Protein AF-A0A436DSB3-F1 (afdb_monomer_lite)

pLDDT: mean 90.79, std 14.06, range [35.75, 98.69]

Foldseek 3Di:
DDPPPDQQPAAAWFFAQPQQPFWGAAEDEQEQQDQGTASDPRSHDDDGHHDDQRNQHEYEGDTDQQAEHEYEHPEEHEHQEYEYAANYAYEYDHEEYEHDDQAYEYEYQEHYEYHYHYHYDNDYHYHHPYYYD

Structure (mmCIF, N/CA/C/O backbone):
data_AF-A0A436DSB3-F1
#
_entry.id   AF-A0A436DSB3-F1
#
loop_
_atom_site.group_PDB
_atom_site.id
_atom_site.type_symbol
_atom_site.label_atom_id
_atom_site.label_alt_id
_atom_site.label_comp_id
_atom_site.label_asym_id
_atom_site.label_entity_id
_atom_site.label_seq_id
_atom_site.pdbx_PDB_ins_code
_atom_site.Cartn_x
_atom_site.Cartn_y
_atom_site.Cartn_z
_atom_site.occupancy
_atom_site.B_iso_or_equiv
_atom_site.auth_seq_id
_atom_site.auth_comp_id
_atom_site.auth_asym_id
_atom_site.auth_atom_id
_atom_site.pdbx_PDB_model_num
ATOM 1 N N . MET A 1 1 ? 13.288 -37.820 -3.989 1.00 41.91 1 MET A N 1
ATOM 2 C CA . MET A 1 1 ? 13.723 -36.527 -3.425 1.00 41.91 1 MET A CA 1
ATOM 3 C C . MET A 1 1 ? 12.466 -35.759 -3.058 1.00 41.91 1 MET A C 1
ATOM 5 O O . MET A 1 1 ? 11.879 -35.090 -3.894 1.00 41.91 1 MET A O 1
ATOM 9 N N . THR A 1 2 ? 11.952 -35.999 -1.858 1.00 35.75 2 THR A N 1
ATOM 10 C CA . THR A 1 2 ? 10.781 -35.308 -1.317 1.00 35.75 2 THR A CA 1
ATOM 11 C C . THR A 1 2 ? 11.213 -33.886 -0.978 1.00 35.75 2 THR A C 1
ATOM 13 O O . THR A 1 2 ? 11.946 -33.679 -0.015 1.00 35.75 2 THR A O 1
ATOM 16 N N . LEU A 1 3 ? 10.833 -32.913 -1.811 1.00 36.31 3 LEU A N 1
ATOM 17 C CA . LEU A 1 3 ? 10.970 -31.506 -1.451 1.00 36.31 3 LEU A CA 1
ATOM 18 C C . LEU A 1 3 ? 10.032 -31.243 -0.275 1.00 36.31 3 LEU A C 1
ATOM 20 O O . LEU A 1 3 ? 8.814 -31.210 -0.437 1.00 36.31 3 LEU A O 1
ATOM 24 N N . ALA A 1 4 ? 10.606 -31.082 0.913 1.00 37.22 4 ALA A N 1
ATOM 25 C CA . ALA A 1 4 ? 9.916 -30.449 2.016 1.00 37.22 4 ALA A CA 1
ATOM 26 C C . ALA A 1 4 ? 9.670 -28.990 1.612 1.00 37.22 4 ALA A C 1
ATOM 28 O O . ALA A 1 4 ? 10.581 -28.164 1.637 1.00 37.22 4 ALA A O 1
ATOM 29 N N . THR A 1 5 ? 8.449 -28.678 1.185 1.00 40.97 5 THR A N 1
ATOM 30 C CA . THR A 1 5 ? 7.973 -27.300 1.132 1.00 40.97 5 THR A CA 1
ATOM 31 C C . THR A 1 5 ? 7.856 -26.834 2.577 1.00 40.97 5 THR A C 1
ATOM 33 O O . THR A 1 5 ? 6.889 -27.168 3.264 1.00 40.97 5 THR A O 1
ATOM 36 N N . GLY A 1 6 ? 8.869 -26.117 3.066 1.00 37.03 6 GLY A N 1
ATOM 37 C CA . GLY A 1 6 ? 8.704 -25.314 4.273 1.00 37.03 6 GLY A CA 1
ATOM 38 C C . GLY A 1 6 ? 7.489 -24.390 4.108 1.00 37.03 6 GLY A C 1
ATOM 39 O O . GLY A 1 6 ? 7.101 -24.103 2.969 1.00 37.03 6 GLY A O 1
ATOM 40 N N . PRO A 1 7 ? 6.854 -23.945 5.205 1.00 42.38 7 PRO A N 1
ATOM 41 C CA . PRO A 1 7 ? 5.811 -22.933 5.102 1.00 42.38 7 PRO A CA 1
ATOM 42 C C . PRO A 1 7 ? 6.370 -21.758 4.294 1.00 42.38 7 PRO A C 1
ATOM 44 O O . PRO A 1 7 ? 7.516 -21.359 4.511 1.00 42.38 7 PRO A O 1
ATOM 47 N N . ALA A 1 8 ? 5.605 -21.257 3.323 1.00 48.31 8 ALA A N 1
ATOM 48 C CA . ALA A 1 8 ? 5.988 -20.057 2.593 1.00 48.31 8 ALA A CA 1
ATOM 49 C C . ALA A 1 8 ? 6.264 -18.956 3.627 1.00 48.31 8 ALA A C 1
ATOM 51 O O . ALA A 1 8 ? 5.373 -18.586 4.391 1.00 48.31 8 ALA A O 1
ATOM 52 N N . ALA A 1 9 ? 7.518 -18.516 3.730 1.00 60.91 9 ALA A N 1
ATOM 53 C CA . ALA A 1 9 ? 7.868 -17.415 4.609 1.00 60.91 9 ALA A CA 1
ATOM 54 C C . ALA A 1 9 ? 7.218 -16.146 4.049 1.00 60.91 9 ALA A C 1
ATOM 56 O O . ALA A 1 9 ? 7.346 -15.873 2.857 1.00 60.91 9 ALA A O 1
ATOM 57 N N . THR A 1 10 ? 6.534 -15.392 4.906 1.00 81.38 10 THR A N 1
ATOM 58 C CA . THR A 1 10 ? 5.980 -14.073 4.577 1.00 81.38 10 THR A CA 1
ATOM 59 C C . THR A 1 10 ? 7.114 -13.176 4.077 1.00 81.38 10 THR A C 1
ATOM 61 O O . THR A 1 10 ? 8.065 -12.936 4.828 1.00 81.38 10 THR A O 1
ATOM 64 N N . ALA A 1 11 ? 7.047 -12.710 2.831 1.00 92.50 11 ALA A N 1
ATOM 65 C CA . ALA A 1 11 ? 8.093 -11.898 2.217 1.00 92.50 11 ALA A CA 1
ATOM 66 C C . ALA A 1 11 ? 7.689 -10.425 2.111 1.00 92.50 11 ALA A C 1
ATOM 68 O O . ALA A 1 11 ? 6.508 -10.089 2.025 1.00 92.50 11 ALA A O 1
ATOM 69 N N . ASP A 1 12 ? 8.684 -9.544 2.063 1.00 94.94 12 ASP A N 1
ATOM 70 C CA . ASP A 1 12 ? 8.478 -8.121 1.812 1.00 94.94 12 ASP A CA 1
ATOM 71 C C . ASP A 1 12 ? 8.316 -7.856 0.313 1.00 94.94 12 ASP A C 1
ATOM 73 O O . ASP A 1 12 ? 9.114 -8.303 -0.515 1.00 94.94 12 ASP A O 1
ATOM 77 N N . ARG A 1 13 ? 7.263 -7.118 -0.043 1.00 96.06 13 ARG A N 1
ATOM 78 C CA . ARG A 1 13 ? 6.913 -6.784 -1.423 1.00 96.06 13 ARG A CA 1
ATOM 79 C C . ARG A 1 13 ? 6.747 -5.283 -1.561 1.00 96.06 13 ARG A C 1
ATOM 81 O O . ARG A 1 13 ? 5.897 -4.672 -0.919 1.00 96.06 13 ARG A O 1
ATOM 88 N N . ASN A 1 14 ? 7.547 -4.695 -2.438 1.00 96.50 14 ASN A N 1
ATOM 89 C CA . ASN A 1 14 ? 7.579 -3.263 -2.682 1.00 96.50 14 ASN A CA 1
ATOM 90 C C . ASN A 1 14 ? 6.655 -2.920 -3.846 1.00 96.50 14 ASN A C 1
ATOM 92 O O . ASN A 1 14 ? 6.769 -3.485 -4.936 1.00 96.50 14 ASN A O 1
ATOM 96 N N . TRP A 1 15 ? 5.729 -2.003 -3.595 1.00 97.25 15 TRP A N 1
ATOM 97 C CA . TRP A 1 15 ? 4.793 -1.512 -4.590 1.00 97.25 15 TRP A CA 1
ATOM 98 C C . TRP A 1 15 ? 5.495 -0.654 -5.625 1.00 97.25 15 TRP A C 1
ATOM 100 O O . TRP A 1 15 ? 6.102 0.374 -5.308 1.00 97.25 15 TRP A O 1
ATOM 110 N N . ASP A 1 16 ? 5.358 -1.071 -6.873 1.00 94.94 16 ASP A N 1
ATOM 111 C CA . ASP A 1 16 ? 5.933 -0.376 -8.001 1.00 94.94 16 ASP A CA 1
ATOM 112 C C . ASP A 1 16 ? 5.079 -0.619 -9.259 1.00 94.94 16 ASP A C 1
ATOM 114 O O . ASP A 1 16 ? 5.269 -1.589 -10.004 1.00 94.94 16 ASP A O 1
ATOM 118 N N . PRO A 1 17 ? 4.079 0.250 -9.490 1.00 93.62 17 PRO A N 1
ATOM 119 C CA . PRO A 1 17 ? 3.180 0.141 -10.628 1.00 93.62 17 PRO A CA 1
ATOM 120 C C . PRO A 1 17 ? 3.871 0.439 -11.964 1.00 93.62 17 PRO A C 1
ATOM 122 O O . PRO A 1 17 ? 3.273 0.164 -13.006 1.00 93.62 17 PRO A O 1
ATOM 125 N N . ASN A 1 18 ? 5.102 0.967 -11.949 1.00 87.25 18 ASN A N 1
ATOM 126 C CA . ASN A 1 18 ? 5.880 1.269 -13.151 1.00 87.25 18 ASN A CA 1
ATOM 127 C C . ASN A 1 18 ? 6.617 0.031 -13.697 1.00 87.25 18 ASN A C 1
ATOM 129 O O . ASN A 1 18 ? 7.193 0.087 -14.786 1.00 87.25 18 ASN A O 1
ATOM 133 N N . GLY A 1 19 ? 6.577 -1.101 -12.982 1.00 82.31 19 GLY A N 1
ATOM 134 C CA . GLY A 1 19 ? 7.310 -2.305 -13.364 1.00 82.31 19 GLY A CA 1
ATOM 135 C C . GLY A 1 19 ? 8.816 -2.048 -13.338 1.00 82.31 19 GLY A C 1
ATOM 136 O O . GLY A 1 19 ? 9.310 -1.403 -12.432 1.00 82.31 19 GLY A O 1
ATOM 137 N N . THR A 1 20 ? 9.558 -2.507 -14.346 1.00 76.38 20 THR A N 1
ATOM 138 C CA . THR A 1 20 ? 11.022 -2.315 -14.415 1.00 76.38 20 THR A CA 1
ATOM 139 C C . THR A 1 20 ? 11.454 -0.919 -14.886 1.00 76.38 20 THR A C 1
ATOM 141 O O . THR A 1 20 ? 12.637 -0.706 -15.156 1.00 76.38 20 THR A O 1
ATOM 144 N N . ALA A 1 21 ? 10.517 0.010 -15.102 1.00 81.38 21 ALA A N 1
ATOM 145 C CA . ALA A 1 21 ? 10.854 1.385 -15.453 1.00 81.38 21 ALA A CA 1
ATOM 146 C C . ALA A 1 21 ? 11.361 2.138 -14.216 1.00 81.38 21 ALA A C 1
ATOM 148 O O . ALA A 1 21 ? 10.888 1.903 -13.113 1.00 81.38 21 ALA A O 1
ATOM 149 N N . ALA A 1 22 ? 12.299 3.069 -14.403 1.00 80.06 22 ALA A N 1
ATOM 150 C CA . ALA A 1 22 ? 12.902 3.796 -13.289 1.00 80.06 22 ALA A CA 1
ATOM 151 C C . ALA A 1 22 ? 11.859 4.556 -12.445 1.00 80.06 22 A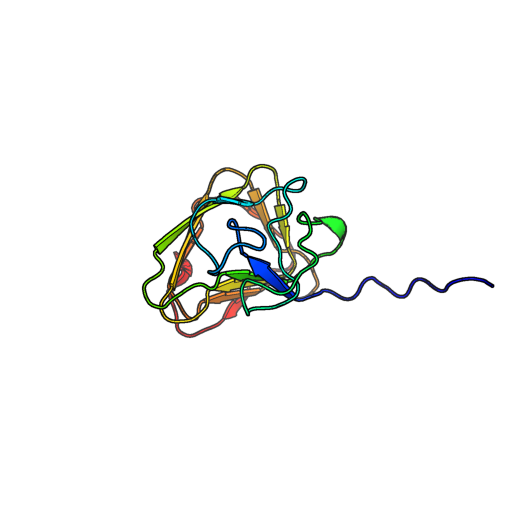LA A C 1
ATOM 153 O O . ALA A 1 22 ? 11.057 5.326 -12.977 1.00 80.06 22 ALA A O 1
ATOM 154 N N . GLY A 1 23 ? 11.944 4.390 -11.125 1.00 82.81 23 GLY A N 1
ATOM 155 C CA . GLY A 1 23 ? 11.038 4.987 -10.144 1.00 82.81 23 GLY A CA 1
ATOM 156 C C . GLY A 1 23 ? 10.470 3.923 -9.206 1.00 82.81 23 GLY A C 1
ATOM 157 O O . GLY A 1 23 ? 10.597 2.739 -9.464 1.00 82.81 23 GLY A O 1
ATOM 158 N N . THR A 1 24 ? 9.863 4.332 -8.094 1.00 88.88 24 THR A N 1
ATOM 159 C CA . THR A 1 24 ? 9.119 3.426 -7.201 1.00 88.88 24 THR A CA 1
ATOM 160 C C . THR A 1 24 ? 7.809 4.058 -6.782 1.00 88.88 24 THR A C 1
ATOM 162 O O . THR A 1 24 ? 7.685 5.286 -6.734 1.00 88.88 24 THR A O 1
ATOM 165 N N . GLY A 1 25 ? 6.844 3.215 -6.417 1.00 93.50 25 GLY A N 1
ATOM 166 C CA . GLY A 1 25 ? 5.560 3.667 -5.911 1.00 93.50 25 GLY A CA 1
ATOM 167 C C . GLY A 1 25 ? 4.727 4.439 -6.937 1.00 93.50 25 GLY A C 1
ATOM 168 O O . GLY A 1 25 ? 4.988 4.429 -8.141 1.00 93.50 25 GLY A O 1
ATOM 169 N N . GLY A 1 26 ? 3.687 5.106 -6.444 1.00 95.50 26 GLY A N 1
ATOM 170 C CA . GLY A 1 26 ? 2.746 5.865 -7.262 1.00 95.50 26 GLY A CA 1
ATOM 171 C C . GLY A 1 26 ? 1.357 5.235 -7.345 1.00 95.50 26 GLY A C 1
ATOM 172 O O . GLY A 1 26 ? 1.047 4.235 -6.692 1.00 95.50 26 GLY A O 1
ATOM 173 N N . THR A 1 27 ? 0.492 5.876 -8.126 1.00 97.31 27 THR A N 1
ATOM 174 C CA . THR A 1 27 ? -0.909 5.473 -8.300 1.00 97.31 27 THR A CA 1
ATOM 175 C C . THR A 1 27 ? -1.014 4.227 -9.175 1.00 97.31 27 THR A C 1
ATOM 177 O O . THR A 1 27 ? -0.342 4.119 -10.198 1.00 97.31 27 THR A O 1
ATOM 180 N N . GLY A 1 28 ? -1.895 3.298 -8.810 1.00 97.19 28 GLY A N 1
ATOM 181 C CA . GLY A 1 28 ? -2.151 2.107 -9.617 1.00 97.19 28 GLY A CA 1
ATOM 182 C C . GLY A 1 28 ? -3.125 1.128 -8.970 1.00 97.19 28 GLY A C 1
ATOM 183 O O . GLY A 1 28 ? -3.734 1.412 -7.942 1.00 97.19 28 GLY A O 1
ATOM 184 N N . THR A 1 29 ? -3.283 -0.038 -9.593 1.00 97.94 29 THR A N 1
ATOM 185 C CA . THR A 1 29 ? -4.188 -1.105 -9.129 1.00 97.94 29 THR A CA 1
ATOM 186 C C . THR A 1 29 ? -3.415 -2.216 -8.430 1.00 97.94 29 THR A C 1
ATOM 188 O O . THR A 1 29 ? -2.579 -2.870 -9.058 1.00 97.94 29 THR A O 1
ATOM 191 N N . TRP A 1 30 ? -3.704 -2.453 -7.156 1.00 98.12 30 TRP A N 1
ATOM 192 C CA . TRP A 1 30 ? -3.255 -3.647 -6.454 1.00 98.12 30 TRP A CA 1
ATOM 193 C C . TRP A 1 30 ? -4.189 -4.800 -6.813 1.00 98.12 30 TRP A C 1
ATOM 195 O O . TRP A 1 30 ? -5.349 -4.833 -6.402 1.00 98.12 30 TRP A O 1
ATOM 205 N N . ASP A 1 31 ? -3.682 -5.737 -7.605 1.00 97.12 31 ASP A N 1
ATOM 206 C CA . ASP A 1 31 ? -4.419 -6.912 -8.054 1.00 97.12 31 ASP A CA 1
ATOM 207 C C . ASP A 1 31 ? -3.530 -8.171 -8.047 1.00 97.12 31 ASP A C 1
ATOM 209 O O . ASP A 1 31 ? -2.349 -8.122 -7.692 1.00 97.12 31 ASP A O 1
ATOM 213 N N . VAL A 1 32 ? -4.124 -9.311 -8.403 1.00 97.31 32 VAL A N 1
ATOM 214 C CA . VAL A 1 32 ? -3.499 -10.646 -8.352 1.00 97.31 32 VAL A CA 1
ATOM 215 C C . VAL A 1 32 ? -2.991 -11.137 -9.714 1.00 97.31 32 VAL A C 1
ATOM 217 O O . VAL A 1 32 ? -2.693 -12.316 -9.882 1.00 97.31 32 VAL A O 1
ATOM 220 N N . SER A 1 33 ? -2.917 -10.249 -10.706 1.00 96.00 33 SER A N 1
ATOM 221 C CA . SER A 1 33 ? -2.589 -10.577 -12.100 1.00 96.00 33 SER A CA 1
ATOM 222 C C . SER A 1 33 ? -1.451 -9.735 -12.683 1.00 96.00 33 SER A C 1
ATOM 224 O O . SER A 1 33 ? -0.663 -10.242 -13.476 1.00 96.00 33 SER A O 1
ATOM 226 N N . SER A 1 34 ? -1.320 -8.477 -12.261 1.00 95.06 34 SER A N 1
ATOM 227 C CA . SER A 1 34 ? -0.352 -7.508 -12.765 1.00 95.06 34 SER A CA 1
ATOM 228 C C . SER A 1 34 ? 0.975 -7.595 -12.013 1.00 95.06 34 SER A C 1
ATOM 230 O O . SER A 1 34 ? 1.007 -7.518 -10.786 1.00 95.06 34 SER A O 1
ATOM 232 N N . ASN A 1 35 ? 2.094 -7.646 -12.737 1.00 94.38 35 ASN A N 1
ATOM 233 C CA . ASN A 1 35 ? 3.446 -7.662 -12.167 1.00 94.38 35 ASN A CA 1
ATOM 234 C C . ASN A 1 35 ? 3.869 -6.282 -11.624 1.00 94.38 35 ASN A C 1
ATOM 236 O O . ASN A 1 35 ? 4.634 -5.567 -12.265 1.00 94.38 35 ASN A O 1
ATOM 240 N N . ARG A 1 36 ? 3.362 -5.909 -10.443 1.00 94.88 36 ARG A N 1
ATOM 241 C CA . ARG A 1 36 ? 3.576 -4.591 -9.802 1.00 94.88 36 ARG A CA 1
ATOM 242 C C . ARG A 1 36 ? 4.288 -4.655 -8.451 1.00 94.88 36 ARG A C 1
ATOM 244 O O . ARG A 1 36 ? 4.379 -3.652 -7.749 1.00 94.88 36 ARG A O 1
ATOM 251 N N . TRP A 1 37 ? 4.759 -5.841 -8.073 1.00 95.81 37 TRP A N 1
ATOM 252 C CA . TRP A 1 37 ? 5.409 -6.073 -6.788 1.00 95.81 37 TRP A CA 1
ATOM 253 C C . TRP A 1 37 ? 6.845 -6.513 -6.980 1.00 95.81 37 TRP A C 1
ATOM 255 O O . TRP A 1 37 ? 7.107 -7.628 -7.447 1.00 95.81 37 TRP A O 1
ATOM 265 N N . SER A 1 38 ? 7.756 -5.628 -6.593 1.00 94.56 38 SER A N 1
ATOM 266 C CA . SER A 1 38 ? 9.188 -5.874 -6.597 1.00 94.56 38 SER A CA 1
ATOM 267 C C . SER A 1 38 ? 9.626 -6.552 -5.293 1.00 94.56 38 SER A C 1
ATOM 269 O O . SER A 1 38 ? 9.151 -6.180 -4.214 1.00 94.56 38 SER A O 1
ATOM 271 N N . PRO A 1 39 ? 10.548 -7.529 -5.340 1.00 92.50 39 PRO A N 1
ATOM 272 C CA . PRO A 1 39 ? 11.199 -8.036 -4.136 1.00 92.50 39 PRO A CA 1
ATOM 273 C C . PRO A 1 39 ? 12.196 -7.029 -3.532 1.00 92.50 39 PRO A C 1
ATOM 275 O O . PRO A 1 39 ? 12.655 -7.233 -2.414 1.00 92.50 39 PRO A O 1
ATOM 278 N N . ASN A 1 40 ? 12.517 -5.938 -4.239 1.00 89.62 40 ASN A N 1
ATOM 279 C CA . ASN A 1 40 ? 13.500 -4.934 -3.832 1.00 89.62 40 ASN A CA 1
ATOM 280 C C . ASN A 1 40 ? 12.879 -3.530 -3.780 1.00 89.62 40 ASN A C 1
ATOM 282 O O . ASN A 1 40 ? 11.927 -3.226 -4.495 1.00 89.62 40 ASN A O 1
ATOM 286 N N . SER A 1 41 ? 13.436 -2.648 -2.952 1.00 87.62 41 SER A N 1
ATOM 287 C CA . SER A 1 41 ? 12.964 -1.263 -2.794 1.00 87.62 41 SER A CA 1
ATOM 288 C C . SER A 1 41 ? 13.600 -0.267 -3.774 1.00 87.62 41 SER A C 1
ATOM 290 O O . SER A 1 41 ? 13.331 0.929 -3.686 1.00 87.62 41 SER A O 1
ATOM 292 N N . ASP A 1 42 ? 14.447 -0.734 -4.694 1.00 84.25 42 ASP A N 1
ATOM 293 C CA . ASP A 1 42 ? 15.234 0.106 -5.607 1.00 84.25 42 ASP A CA 1
ATOM 294 C C . ASP A 1 42 ? 14.478 0.564 -6.867 1.00 84.25 42 ASP A C 1
ATOM 296 O O . ASP A 1 42 ? 14.955 1.452 -7.573 1.00 84.25 42 ASP A O 1
ATOM 300 N N . GLY A 1 43 ? 13.304 -0.016 -7.139 1.00 79.69 43 GLY A N 1
ATOM 301 C CA . GLY A 1 43 ? 12.456 0.329 -8.288 1.00 79.69 43 GLY A CA 1
ATOM 302 C C . GLY A 1 43 ? 12.956 -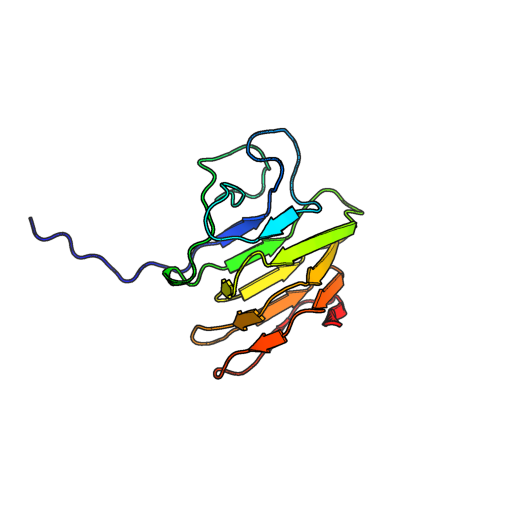0.142 -9.637 1.00 79.69 43 GLY A C 1
ATOM 303 O O . GLY A 1 43 ? 12.528 0.366 -10.666 1.00 79.69 43 GLY A O 1
ATOM 304 N N . VAL A 1 44 ? 13.919 -1.060 -9.648 1.00 80.88 44 VAL A N 1
ATOM 305 C CA . VAL A 1 44 ? 14.477 -1.587 -10.897 1.00 80.88 44 VAL A CA 1
ATOM 306 C C . VAL A 1 44 ? 14.750 -3.086 -10.822 1.00 80.88 44 VAL A C 1
ATOM 308 O O . VAL A 1 44 ? 14.646 -3.779 -11.838 1.00 80.88 44 VAL A O 1
ATOM 311 N N . SER A 1 45 ? 15.064 -3.625 -9.640 1.00 84.19 45 SER A N 1
ATOM 312 C CA . SER A 1 45 ? 15.438 -5.029 -9.484 1.00 84.19 45 SER A CA 1
ATOM 313 C C . SER A 1 45 ? 14.213 -5.933 -9.363 1.00 84.19 45 SER A C 1
ATOM 315 O O . SER A 1 45 ? 13.565 -6.005 -8.321 1.00 84.19 45 SER A O 1
ATOM 317 N N . GLY A 1 46 ? 13.930 -6.678 -10.431 1.00 84.69 46 GLY A N 1
ATOM 318 C CA . GLY A 1 46 ? 12.914 -7.730 -10.468 1.00 84.69 46 GLY A CA 1
ATOM 319 C C . GLY A 1 46 ? 13.409 -9.117 -10.000 1.00 84.69 46 GLY A C 1
ATOM 320 O O . GLY A 1 46 ? 14.457 -9.228 -9.367 1.00 84.69 46 GLY A O 1
ATOM 321 N N . PRO A 1 47 ? 12.677 -10.199 -10.332 1.00 90.75 47 PRO A N 1
ATOM 322 C CA . PRO A 1 47 ? 11.467 -10.200 -11.150 1.00 90.75 47 PRO A CA 1
ATOM 323 C C . PRO A 1 47 ? 10.269 -9.622 -10.395 1.00 90.75 47 PRO A C 1
ATOM 325 O O . PRO A 1 47 ? 10.033 -9.933 -9.229 1.00 90.75 47 PRO A O 1
ATOM 328 N N . TYR A 1 48 ? 9.486 -8.808 -11.097 1.00 92.75 48 TYR A N 1
ATOM 329 C CA . TYR A 1 48 ? 8.227 -8.285 -10.586 1.00 92.75 48 TYR A CA 1
ATOM 330 C C . TYR A 1 48 ? 7.176 -9.383 -10.639 1.00 92.75 48 TYR A C 1
ATOM 332 O O . TYR A 1 48 ? 7.120 -10.162 -11.594 1.00 92.75 48 TYR A O 1
ATOM 340 N N . THR A 1 49 ? 6.319 -9.434 -9.630 1.00 94.25 49 THR A N 1
ATOM 341 C CA . THR A 1 49 ? 5.310 -10.490 -9.489 1.00 94.25 49 THR A CA 1
ATOM 342 C C . THR A 1 49 ? 3.920 -9.902 -9.260 1.00 94.25 49 THR A C 1
ATOM 344 O O . THR A 1 49 ? 3.810 -8.756 -8.810 1.00 94.25 49 THR A O 1
ATOM 347 N N . PRO A 1 50 ? 2.850 -10.632 -9.614 1.00 95.44 50 PRO A N 1
ATOM 348 C CA . PRO A 1 50 ? 1.515 -10.314 -9.129 1.00 95.44 50 PRO A CA 1
ATOM 349 C C . PRO A 1 50 ? 1.417 -10.527 -7.619 1.00 95.44 50 PRO A C 1
ATOM 351 O O . PRO A 1 50 ? 2.189 -11.294 -7.039 1.00 95.44 50 PRO A O 1
ATOM 354 N N . TRP A 1 51 ? 0.445 -9.874 -6.980 1.00 97.38 51 TRP A N 1
ATOM 355 C CA . TRP A 1 51 ? 0.174 -10.144 -5.572 1.00 97.38 51 TRP A CA 1
ATOM 356 C C . TRP A 1 51 ? -0.399 -11.552 -5.384 1.00 97.38 51 TRP A C 1
ATOM 358 O O . TRP A 1 51 ? -1.285 -11.970 -6.130 1.00 97.38 51 TRP A O 1
ATOM 368 N N . SER A 1 52 ? 0.046 -12.261 -4.346 1.00 96.75 52 SER A N 1
ATOM 369 C CA . SER A 1 52 ? -0.520 -13.551 -3.947 1.00 96.75 52 SER A CA 1
ATOM 370 C C . SER A 1 52 ? -1.200 -13.441 -2.585 1.00 96.75 52 SER A C 1
ATOM 372 O O . SER A 1 52 ? -0.537 -13.354 -1.554 1.00 96.75 52 SER A O 1
ATOM 374 N N . ASN A 1 53 ? -2.532 -13.530 -2.567 1.00 95.88 53 ASN A N 1
ATOM 375 C CA . ASN A 1 53 ? -3.314 -13.537 -1.323 1.00 95.88 53 ASN A CA 1
ATOM 376 C C . ASN A 1 53 ? -2.981 -14.735 -0.412 1.00 95.88 53 ASN A C 1
ATOM 378 O O . ASN A 1 53 ? -3.177 -14.655 0.796 1.00 95.88 53 ASN A O 1
ATOM 382 N N . ALA A 1 54 ? -2.482 -15.839 -0.980 1.00 93.69 54 ALA A N 1
ATOM 383 C CA . ALA A 1 54 ? -2.113 -17.038 -0.230 1.00 93.69 54 ALA A CA 1
ATOM 384 C C . ALA A 1 54 ? -0.722 -16.944 0.417 1.00 93.69 54 ALA A C 1
ATOM 386 O O . ALA A 1 54 ? -0.448 -17.679 1.361 1.00 93.69 54 ALA A O 1
ATOM 387 N N . ALA A 1 55 ? 0.152 -16.064 -0.086 1.00 92.81 55 ALA A N 1
ATOM 388 C CA . ALA A 1 55 ? 1.507 -15.904 0.441 1.00 92.81 55 ALA A CA 1
ATOM 389 C C . ALA A 1 55 ? 1.532 -15.166 1.787 1.00 92.81 55 ALA A C 1
ATOM 391 O O . ALA A 1 55 ? 2.460 -15.359 2.565 1.00 92.81 55 ALA A O 1
ATOM 392 N N . LEU A 1 56 ? 0.503 -14.352 2.065 1.00 92.75 56 LEU A N 1
ATOM 393 C CA . LEU A 1 56 ? 0.458 -13.465 3.231 1.00 92.75 56 LEU A CA 1
ATOM 394 C C . LEU A 1 56 ? 1.717 -12.585 3.318 1.00 92.75 56 LEU A C 1
ATOM 396 O O . LEU A 1 56 ? 2.283 -12.378 4.385 1.00 92.75 56 LEU A O 1
ATOM 400 N N . ASP A 1 57 ? 2.159 -12.071 2.173 1.00 95.62 57 ASP A N 1
ATOM 401 C CA . ASP A 1 57 ? 3.311 -11.178 2.094 1.00 95.62 57 ASP A CA 1
ATOM 402 C C . ASP A 1 57 ? 3.021 -9.820 2.773 1.00 95.62 57 ASP A C 1
ATOM 404 O O . ASP A 1 57 ? 1.869 -9.437 3.033 1.00 95.62 57 ASP A O 1
ATOM 408 N N . ASN A 1 58 ? 4.090 -9.082 3.068 1.00 95.88 58 ASN A N 1
ATOM 409 C CA . ASN A 1 58 ? 4.057 -7.723 3.597 1.00 95.88 58 ASN A CA 1
ATOM 410 C C . ASN A 1 58 ? 4.051 -6.722 2.439 1.00 95.88 58 ASN A C 1
ATOM 412 O O . ASN A 1 58 ? 4.979 -6.690 1.631 1.00 95.88 58 ASN A O 1
ATOM 416 N N . ALA A 1 59 ? 3.023 -5.880 2.366 1.00 97.81 59 ALA A N 1
ATOM 417 C CA . ALA A 1 59 ? 2.933 -4.832 1.359 1.00 97.81 59 ALA A CA 1
ATOM 418 C C . ALA A 1 59 ? 3.673 -3.572 1.820 1.00 97.81 59 ALA A C 1
ATOM 420 O O . ALA A 1 59 ? 3.372 -3.031 2.883 1.00 97.81 59 ALA A O 1
ATOM 421 N N . ILE A 1 60 ? 4.603 -3.069 1.009 1.00 97.75 60 ILE A N 1
ATOM 422 C CA . ILE A 1 60 ? 5.396 -1.873 1.310 1.00 97.75 60 ILE A CA 1
ATOM 423 C C . ILE A 1 60 ? 5.160 -0.819 0.231 1.00 97.75 60 ILE A C 1
ATOM 425 O O . ILE A 1 60 ? 5.506 -1.005 -0.935 1.00 97.75 60 ILE A O 1
ATOM 429 N N . PHE A 1 61 ? 4.587 0.313 0.627 1.00 97.94 61 PHE A N 1
ATOM 430 C CA . PHE A 1 61 ? 4.351 1.470 -0.228 1.00 97.94 61 PHE A CA 1
ATOM 431 C C . PHE A 1 61 ? 5.427 2.522 0.024 1.00 97.94 61 PHE A C 1
ATOM 433 O O . PHE A 1 61 ? 5.473 3.171 1.072 1.00 97.94 61 PHE A O 1
ATOM 440 N N . GLY A 1 62 ? 6.320 2.641 -0.957 1.00 95.38 62 GLY A N 1
ATOM 441 C CA . GLY A 1 62 ? 7.420 3.597 -0.987 1.00 95.38 62 GLY A CA 1
ATOM 442 C C . GLY A 1 62 ? 7.229 4.670 -2.050 1.00 95.38 62 GLY A C 1
ATOM 443 O O . GLY A 1 62 ? 6.112 5.100 -2.326 1.00 95.38 62 GLY A O 1
ATOM 444 N N . GLY A 1 63 ? 8.327 5.105 -2.649 1.00 93.12 63 GLY A N 1
ATOM 445 C CA . GLY A 1 63 ? 8.344 6.158 -3.657 1.00 93.12 63 GLY A CA 1
ATOM 446 C C . GLY A 1 63 ? 9.305 7.280 -3.302 1.00 93.12 63 GLY A C 1
ATOM 447 O O . GLY A 1 63 ? 9.866 7.329 -2.205 1.00 93.12 63 GLY A O 1
ATOM 448 N N . ALA A 1 64 ? 9.491 8.197 -4.247 1.00 93.00 64 ALA A N 1
ATOM 449 C CA . ALA A 1 64 ? 10.255 9.413 -4.009 1.00 93.00 64 ALA A CA 1
ATOM 450 C C . ALA A 1 64 ? 9.603 10.267 -2.904 1.00 93.00 64 ALA A C 1
ATOM 452 O O . ALA A 1 64 ? 8.388 10.221 -2.691 1.00 93.00 64 ALA A O 1
ATOM 453 N N . SER A 1 65 ? 10.408 11.079 -2.215 1.00 94.44 65 SER A N 1
ATOM 454 C CA . SER A 1 65 ? 9.899 12.012 -1.202 1.00 94.44 65 SER A CA 1
ATOM 455 C C . SER A 1 65 ? 8.819 12.921 -1.797 1.00 94.44 65 SER A C 1
ATOM 457 O O . SER A 1 65 ? 9.012 13.494 -2.869 1.00 94.44 65 SER A O 1
ATOM 459 N N . GLY A 1 66 ? 7.684 13.046 -1.110 1.00 95.50 66 GLY A N 1
ATOM 460 C CA . GLY A 1 66 ? 6.521 13.793 -1.588 1.00 95.50 66 GLY A CA 1
ATOM 461 C C . GLY A 1 66 ? 5.571 12.993 -2.484 1.00 95.50 66 GLY A C 1
ATOM 462 O O . GLY A 1 66 ? 4.652 13.583 -3.044 1.00 95.50 66 GLY A O 1
ATOM 463 N N . THR A 1 67 ? 5.752 11.673 -2.626 1.00 95.62 67 THR A N 1
ATOM 464 C CA . THR A 1 67 ? 4.795 10.823 -3.356 1.00 95.62 67 THR A CA 1
ATOM 465 C C . THR A 1 67 ? 3.413 10.911 -2.714 1.00 95.62 67 THR A C 1
ATOM 467 O O . THR A 1 67 ? 3.254 10.603 -1.534 1.00 95.62 67 THR A O 1
ATOM 470 N N . ILE A 1 68 ? 2.410 11.287 -3.509 1.00 97.62 68 ILE A N 1
ATOM 471 C CA . ILE A 1 68 ? 0.992 11.256 -3.142 1.00 97.62 68 ILE A CA 1
ATOM 472 C C . ILE A 1 68 ? 0.283 10.371 -4.163 1.00 97.62 68 ILE A C 1
ATOM 474 O O . ILE A 1 68 ? 0.297 10.672 -5.357 1.00 97.62 68 ILE A O 1
ATOM 478 N N . ALA A 1 69 ? -0.306 9.269 -3.707 1.00 97.94 69 ALA A N 1
ATOM 479 C CA . ALA A 1 69 ? -0.805 8.230 -4.596 1.00 97.94 69 ALA A CA 1
ATOM 480 C C . ALA A 1 69 ? -2.101 7.580 -4.106 1.00 97.94 69 ALA A C 1
ATOM 482 O O . ALA A 1 69 ? -2.385 7.498 -2.910 1.00 97.94 69 ALA A O 1
ATOM 483 N N . THR A 1 70 ? -2.877 7.072 -5.064 1.00 98.38 70 THR A N 1
ATOM 484 C CA . THR A 1 70 ? -4.040 6.217 -4.798 1.00 98.38 70 THR A CA 1
ATOM 485 C C . THR A 1 70 ? -3.767 4.804 -5.298 1.00 98.38 70 THR A C 1
ATOM 487 O O . THR A 1 70 ? -3.445 4.600 -6.467 1.00 98.38 70 THR A O 1
ATOM 490 N N . VAL A 1 71 ? -3.918 3.818 -4.419 1.00 98.62 71 VAL A N 1
ATOM 491 C CA . VAL A 1 71 ? -3.846 2.396 -4.750 1.00 98.62 71 VAL A CA 1
ATOM 492 C C . VAL A 1 71 ? -5.259 1.827 -4.725 1.00 98.62 71 VAL A C 1
ATOM 494 O O . VAL A 1 71 ? -5.901 1.746 -3.677 1.00 98.62 71 VAL A O 1
ATOM 497 N N . THR A 1 72 ? -5.768 1.447 -5.892 1.00 98.62 72 THR A N 1
ATOM 498 C CA . THR A 1 72 ? -7.091 0.831 -6.025 1.00 98.62 72 THR A CA 1
ATOM 499 C C . THR A 1 72 ? -6.964 -0.684 -5.929 1.00 98.62 72 THR A C 1
ATOM 501 O O . THR A 1 72 ? -6.246 -1.295 -6.712 1.00 98.62 72 THR A O 1
ATOM 504 N N . LEU A 1 73 ? -7.670 -1.317 -5.000 1.00 98.62 73 LEU A N 1
ATOM 505 C CA . LEU A 1 73 ? -7.747 -2.771 -4.913 1.00 98.62 73 LEU A CA 1
ATOM 506 C C . LEU A 1 73 ? -8.623 -3.288 -6.064 1.00 98.62 73 LEU A C 1
ATOM 508 O O . LEU A 1 73 ? -9.826 -3.030 -6.095 1.00 98.62 73 LEU A O 1
ATOM 512 N N . GLY A 1 74 ? -8.021 -4.001 -7.017 1.00 97.94 74 GLY A N 1
ATOM 513 C CA . GLY A 1 74 ? -8.718 -4.559 -8.185 1.00 97.94 74 GLY A CA 1
ATOM 514 C C . GLY A 1 74 ? -9.537 -5.817 -7.876 1.00 97.94 74 GLY A C 1
ATOM 515 O O . GLY A 1 74 ? -10.350 -6.248 -8.687 1.00 97.94 74 GLY A O 1
ATOM 516 N N . ALA A 1 75 ? -9.325 -6.401 -6.699 1.00 97.50 75 ALA A N 1
ATOM 517 C CA . ALA A 1 75 ? -10.029 -7.553 -6.151 1.00 97.50 75 ALA A CA 1
ATOM 518 C C . ALA A 1 75 ? -9.939 -7.498 -4.613 1.00 97.50 75 ALA A C 1
ATOM 520 O O . ALA A 1 75 ? -9.191 -6.669 -4.087 1.00 97.50 75 ALA A O 1
ATOM 521 N N . PRO A 1 76 ? -10.635 -8.375 -3.868 1.00 98.31 76 PRO A N 1
ATOM 522 C CA . PRO A 1 76 ? -10.337 -8.570 -2.456 1.00 98.31 76 PRO A CA 1
ATOM 523 C C . PRO A 1 76 ? -8.872 -8.985 -2.272 1.00 98.31 76 PRO A C 1
ATOM 525 O O . PRO A 1 76 ? -8.405 -9.957 -2.874 1.00 98.31 76 PRO A O 1
ATOM 528 N N . ILE A 1 77 ? -8.149 -8.242 -1.440 1.00 98.44 77 ILE A N 1
ATOM 529 C CA . ILE A 1 77 ? -6.729 -8.458 -1.168 1.00 98.44 77 ILE A CA 1
ATOM 530 C C . ILE A 1 77 ? -6.559 -8.967 0.256 1.00 98.44 77 ILE A C 1
ATOM 532 O O . ILE A 1 77 ? -7.195 -8.472 1.183 1.00 98.44 77 ILE A O 1
ATOM 536 N N . THR A 1 78 ? -5.686 -9.953 0.436 1.00 97.44 78 THR A N 1
ATOM 537 C CA . THR A 1 78 ? -5.227 -10.422 1.746 1.00 97.44 78 THR A CA 1
ATOM 538 C C . THR A 1 78 ? -3.728 -10.188 1.869 1.00 97.44 78 THR A C 1
ATOM 540 O O . THR A 1 78 ? -2.972 -10.574 0.978 1.00 97.44 78 THR A O 1
ATOM 543 N N . ALA A 1 79 ? -3.308 -9.560 2.965 1.00 96.44 79 ALA A N 1
ATOM 544 C CA . ALA A 1 79 ? -1.910 -9.286 3.283 1.00 96.44 79 ALA A CA 1
ATOM 545 C C . ALA A 1 79 ? -1.633 -9.562 4.766 1.00 96.44 79 ALA A C 1
ATOM 547 O O . ALA A 1 79 ? -2.552 -9.518 5.585 1.00 96.44 79 ALA A O 1
ATOM 548 N N . ASN A 1 80 ? -0.375 -9.829 5.123 1.00 94.88 80 ASN A N 1
ATOM 549 C CA . ASN A 1 80 ? 0.013 -9.904 6.536 1.00 94.88 80 ASN A CA 1
ATOM 550 C C . ASN A 1 80 ? 0.168 -8.506 7.143 1.00 94.88 80 ASN A C 1
ATOM 552 O O . ASN A 1 80 ? -0.275 -8.235 8.257 1.00 94.88 80 ASN A O 1
ATOM 556 N N . SER A 1 81 ? 0.777 -7.590 6.392 1.00 96.12 81 SER A N 1
ATOM 557 C CA . SER A 1 81 ? 0.973 -6.215 6.836 1.00 96.12 81 SER A CA 1
ATOM 558 C C . SER A 1 81 ? 0.923 -5.222 5.683 1.00 96.12 81 SER A C 1
ATOM 560 O O . SER A 1 81 ? 1.054 -5.587 4.512 1.00 96.12 81 SER A O 1
ATOM 562 N N . LEU A 1 82 ? 0.734 -3.955 6.044 1.00 97.81 82 LEU A N 1
ATOM 563 C CA . LEU A 1 82 ? 0.834 -2.814 5.146 1.00 97.81 82 LEU A CA 1
ATOM 564 C C . LEU A 1 82 ? 1.772 -1.777 5.765 1.00 97.81 82 LEU A C 1
ATOM 566 O O . LEU A 1 82 ? 1.537 -1.317 6.879 1.00 97.81 82 LEU A O 1
ATOM 570 N N . THR A 1 83 ? 2.802 -1.372 5.034 1.00 98.25 83 THR A N 1
ATOM 571 C CA . THR A 1 83 ? 3.753 -0.341 5.454 1.00 98.25 83 THR A CA 1
ATOM 572 C C . THR A 1 83 ? 3.711 0.844 4.500 1.00 98.25 83 THR A C 1
ATOM 574 O O . THR A 1 83 ? 3.887 0.668 3.300 1.00 98.25 83 THR A O 1
ATOM 577 N N . ILE A 1 84 ? 3.525 2.054 5.030 1.00 98.38 84 ILE A N 1
ATOM 578 C CA . ILE A 1 84 ? 3.686 3.315 4.293 1.00 98.38 84 ILE A CA 1
ATOM 579 C C . ILE A 1 84 ? 4.992 3.979 4.724 1.00 98.38 84 ILE A C 1
ATOM 581 O O . ILE A 1 84 ? 5.140 4.348 5.895 1.00 98.38 84 ILE A O 1
ATOM 585 N N . ASN A 1 85 ? 5.932 4.151 3.795 1.00 97.50 85 ASN A N 1
ATOM 586 C CA . ASN A 1 85 ? 7.240 4.744 4.078 1.00 97.50 85 ASN A CA 1
ATOM 587 C C . ASN A 1 85 ? 7.159 6.252 4.362 1.00 97.50 85 ASN A C 1
ATOM 589 O O . ASN A 1 85 ? 6.180 6.928 4.042 1.00 97.50 85 ASN A O 1
ATOM 593 N N . THR A 1 86 ? 8.206 6.779 4.999 1.00 96.69 86 THR A N 1
ATOM 594 C CA . THR A 1 86 ? 8.319 8.201 5.354 1.00 96.69 86 THR A CA 1
ATOM 595 C C . THR A 1 86 ? 8.160 9.108 4.136 1.00 96.69 86 THR A C 1
ATOM 597 O O . THR A 1 86 ? 8.522 8.744 3.021 1.00 96.69 86 THR A O 1
ATOM 600 N N . ASN A 1 87 ? 7.640 10.318 4.359 1.00 95.56 87 ASN A N 1
ATOM 601 C CA . ASN A 1 87 ? 7.462 11.344 3.323 1.00 95.56 87 ASN A CA 1
ATOM 602 C C . ASN A 1 87 ? 6.609 10.898 2.119 1.00 95.56 87 ASN A C 1
ATOM 604 O O . ASN A 1 87 ? 6.731 11.473 1.037 1.00 95.56 87 ASN A O 1
ATOM 608 N N . THR A 1 88 ? 5.746 9.895 2.297 1.00 97.50 88 THR A N 1
ATOM 609 C CA . THR A 1 88 ? 4.774 9.465 1.288 1.00 97.50 88 THR A CA 1
ATOM 610 C C . THR A 1 88 ? 3.356 9.480 1.851 1.00 97.50 88 THR A C 1
ATOM 612 O O . THR A 1 88 ? 3.152 9.333 3.059 1.00 97.50 88 THR A O 1
ATOM 615 N N . THR A 1 89 ? 2.381 9.661 0.965 1.00 98.44 89 THR A N 1
ATOM 616 C CA . THR A 1 89 ? 0.952 9.669 1.277 1.00 98.44 89 THR A CA 1
ATOM 617 C C . THR A 1 89 ? 0.235 8.707 0.344 1.00 98.44 89 THR A C 1
ATOM 619 O O . THR A 1 89 ? 0.257 8.884 -0.874 1.00 98.44 89 THR A O 1
ATOM 622 N N . TYR A 1 90 ? -0.432 7.707 0.912 1.00 98.69 90 TYR A N 1
ATOM 623 C CA . TYR A 1 90 ? -1.141 6.681 0.155 1.00 98.69 90 TYR A CA 1
ATOM 624 C C . TYR A 1 90 ? -2.591 6.555 0.598 1.00 98.69 90 TYR A C 1
ATOM 626 O O . TYR A 1 90 ? -2.877 6.391 1.782 1.00 98.69 90 TYR A O 1
ATOM 634 N N . THR A 1 91 ? -3.502 6.568 -0.372 1.00 98.69 91 THR A N 1
ATOM 635 C CA . THR A 1 91 ? -4.905 6.187 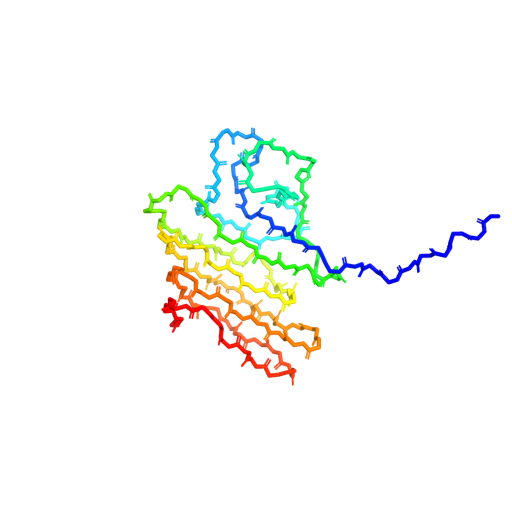-0.173 1.00 98.69 91 THR A CA 1
ATOM 636 C C . THR A 1 91 ? -5.157 4.801 -0.754 1.00 98.69 91 THR A C 1
ATOM 638 O O . THR A 1 91 ? -4.913 4.590 -1.939 1.00 98.69 91 THR A O 1
ATOM 641 N N . VAL A 1 92 ? -5.674 3.865 0.042 1.00 98.69 92 VAL A N 1
ATOM 642 C CA . VAL A 1 92 ? -6.092 2.527 -0.405 1.00 98.69 92 VAL A CA 1
ATOM 643 C C . VAL A 1 92 ? -7.609 2.489 -0.545 1.00 98.69 92 VAL A C 1
ATOM 645 O O . VAL A 1 92 ? -8.330 2.703 0.426 1.00 98.69 92 VAL A O 1
ATOM 648 N N . THR A 1 93 ? -8.118 2.203 -1.742 1.00 98.69 93 THR A N 1
ATOM 649 C CA . THR A 1 93 ? -9.556 2.302 -2.062 1.00 98.69 93 THR A CA 1
ATOM 650 C C . THR A 1 93 ? -10.053 1.147 -2.938 1.00 98.69 93 THR A C 1
ATOM 652 O O . THR A 1 93 ? -9.258 0.387 -3.485 1.00 98.69 93 THR A O 1
ATOM 655 N N . GLY A 1 94 ? -11.368 1.041 -3.129 1.00 97.88 94 GLY A N 1
ATOM 656 C CA . GLY A 1 94 ? -11.998 0.159 -4.115 1.00 97.88 94 GLY A CA 1
ATOM 657 C C . GLY A 1 94 ? -12.651 -1.086 -3.517 1.00 97.88 94 GLY A C 1
ATOM 658 O O . GLY A 1 94 ? -13.875 -1.172 -3.493 1.00 97.88 94 GLY A O 1
ATOM 659 N N . SER A 1 95 ? -11.853 -2.060 -3.074 1.00 98.12 95 SER A N 1
ATOM 660 C CA . SER A 1 95 ? -12.338 -3.373 -2.611 1.00 98.12 95 SER A CA 1
ATOM 661 C C . SER A 1 95 ? -12.100 -3.593 -1.108 1.00 98.12 95 SER A C 1
ATOM 663 O O . SER A 1 95 ? -11.995 -2.640 -0.343 1.00 98.12 95 SER A O 1
ATOM 665 N N . THR A 1 96 ? -12.064 -4.850 -0.658 1.00 98.44 96 THR A N 1
ATOM 666 C CA . THR A 1 96 ? -11.737 -5.217 0.729 1.00 98.44 96 THR A CA 1
ATOM 667 C C . THR A 1 96 ? -10.242 -5.485 0.875 1.00 98.44 96 THR A C 1
ATOM 669 O O . THR A 1 96 ? -9.688 -6.300 0.136 1.00 98.44 96 THR A O 1
ATOM 672 N N . LEU A 1 97 ? -9.611 -4.849 1.862 1.00 98.06 97 LEU A N 1
ATOM 673 C CA . LEU A 1 97 ? -8.295 -5.219 2.372 1.00 98.06 97 LEU A CA 1
ATOM 674 C C . LEU A 1 97 ? -8.487 -6.086 3.618 1.00 98.06 97 LEU A C 1
ATOM 676 O O . LEU A 1 97 ? -9.003 -5.624 4.630 1.00 98.06 97 LEU A O 1
ATOM 680 N N . THR A 1 98 ? -8.068 -7.343 3.552 1.00 97.50 98 THR A N 1
ATOM 681 C CA . THR A 1 98 ? -8.051 -8.258 4.695 1.00 97.50 98 THR A CA 1
ATOM 682 C C . THR A 1 98 ? -6.637 -8.336 5.250 1.00 97.50 98 THR A C 1
ATOM 684 O O . THR A 1 98 ? -5.713 -8.721 4.534 1.00 97.50 98 THR A O 1
ATOM 687 N N . LEU A 1 99 ? -6.464 -8.002 6.526 1.00 95.81 99 LEU A N 1
ATOM 688 C CA . LEU A 1 99 ? -5.213 -8.230 7.237 1.00 95.81 99 LEU A CA 1
ATOM 689 C C . LEU A 1 99 ? -5.298 -9.546 8.013 1.00 95.81 99 LEU A C 1
ATOM 691 O O . LEU A 1 99 ? -6.169 -9.736 8.865 1.00 95.81 99 LEU A O 1
ATOM 695 N N . ALA A 1 100 ? -4.408 -10.470 7.668 1.00 92.06 100 ALA A N 1
ATOM 696 C CA . ALA A 1 100 ? -4.344 -11.821 8.214 1.00 92.06 100 ALA A CA 1
ATOM 697 C C . ALA A 1 100 ? -2.950 -12.104 8.801 1.00 92.06 100 ALA A C 1
ATOM 699 O O . ALA A 1 100 ? -2.118 -11.209 8.904 1.00 92.06 100 ALA A O 1
ATOM 700 N N . GLY A 1 101 ? -2.705 -13.347 9.216 1.00 87.00 101 GLY A N 1
ATOM 701 C CA . GLY A 1 101 ? -1.500 -13.715 9.960 1.00 87.00 101 GLY A CA 1
ATOM 702 C C . GLY A 1 101 ? -1.687 -13.589 11.474 1.00 87.00 101 GLY A C 1
ATOM 703 O O . GLY A 1 101 ? -2.787 -13.332 11.961 1.00 87.00 101 GLY A O 1
ATOM 704 N N . ALA A 1 102 ? -0.612 -13.838 12.226 1.00 86.25 102 ALA A N 1
ATOM 705 C CA . ALA A 1 102 ? -0.666 -13.875 13.689 1.00 86.25 102 ALA A CA 1
ATOM 706 C C . ALA A 1 102 ? -0.760 -12.475 14.319 1.00 86.25 102 ALA A C 1
ATOM 708 O O . ALA A 1 102 ? -1.444 -12.310 15.327 1.00 86.25 102 ALA A O 1
ATOM 709 N N . THR A 1 103 ? -0.102 -11.479 13.712 1.00 86.69 103 THR A N 1
ATOM 710 C CA . THR A 1 103 ? -0.034 -10.106 14.239 1.00 86.69 103 THR A CA 1
ATOM 711 C C . THR A 1 103 ? -0.171 -9.085 13.103 1.00 86.69 103 THR A C 1
ATOM 713 O O . THR A 1 103 ? 0.818 -8.455 12.707 1.00 86.69 103 THR A O 1
ATOM 716 N N . PRO A 1 104 ? -1.378 -8.915 12.537 1.00 91.38 104 PRO A N 1
ATOM 717 C CA . PRO A 1 104 ? -1.559 -8.035 11.397 1.00 91.38 104 PRO A CA 1
ATOM 718 C C . PRO A 1 104 ? -1.283 -6.583 11.787 1.00 91.38 104 PRO A C 1
ATOM 720 O O . PRO A 1 104 ? -1.818 -6.065 12.775 1.00 91.38 104 PRO A O 1
ATOM 723 N N . THR A 1 105 ? -0.424 -5.922 11.013 1.00 95.38 105 THR A N 1
ATOM 724 C CA . THR A 1 105 ? 0.083 -4.585 11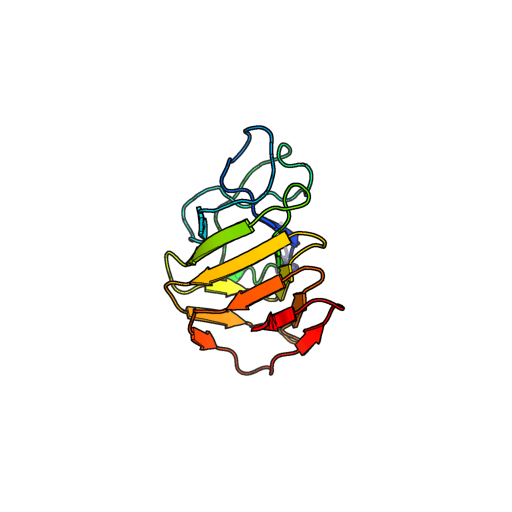.346 1.00 95.38 105 THR A CA 1
ATOM 725 C C . THR A 1 105 ? -0.043 -3.636 10.162 1.00 95.38 105 THR A C 1
ATOM 727 O O . THR A 1 105 ? 0.377 -3.957 9.051 1.00 95.38 105 THR A O 1
ATOM 730 N N . ILE A 1 106 ? -0.578 -2.439 10.409 1.00 97.50 106 ILE A N 1
ATOM 731 C CA . ILE A 1 106 ? -0.407 -1.289 9.520 1.00 97.50 106 ILE A CA 1
ATOM 732 C C . ILE A 1 106 ? 0.664 -0.388 10.131 1.00 97.50 106 ILE A C 1
ATOM 734 O O . ILE A 1 106 ? 0.445 0.245 11.166 1.00 97.50 106 ILE A O 1
ATOM 738 N N . THR A 1 107 ? 1.822 -0.311 9.487 1.00 98.25 107 THR A N 1
ATOM 739 C CA . THR A 1 107 ? 2.901 0.604 9.861 1.00 98.25 107 THR A CA 1
ATOM 740 C C . THR A 1 107 ? 2.796 1.854 9.005 1.00 98.25 107 THR A C 1
ATOM 742 O O . THR A 1 107 ? 2.978 1.795 7.794 1.00 98.25 107 THR A O 1
ATOM 745 N N . THR A 1 108 ? 2.538 3.010 9.607 1.00 97.50 108 THR A N 1
ATOM 746 C CA . THR A 1 108 ? 2.583 4.279 8.870 1.00 97.50 108 THR A CA 1
ATOM 747 C C . THR A 1 108 ? 3.731 5.126 9.386 1.00 97.50 108 THR A C 1
ATOM 749 O O . THR A 1 108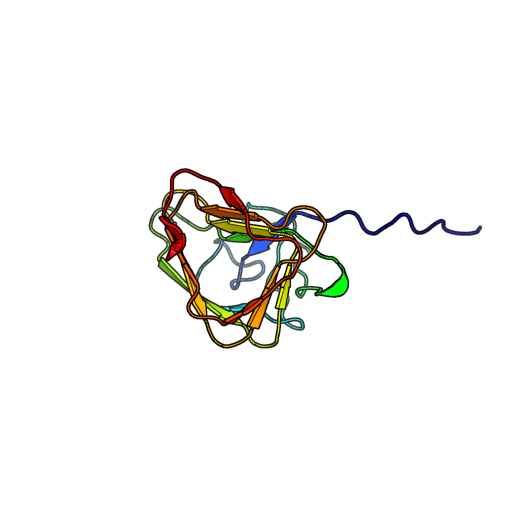 ? 3.739 5.579 10.527 1.00 97.50 108 THR A O 1
ATOM 752 N N . ASN A 1 109 ? 4.743 5.297 8.540 1.00 97.31 109 ASN A N 1
ATOM 753 C CA . ASN A 1 109 ? 5.824 6.258 8.735 1.00 97.31 109 ASN A CA 1
ATOM 754 C C . ASN A 1 109 ? 5.551 7.545 7.935 1.00 97.31 109 ASN A C 1
ATOM 756 O O . ASN A 1 109 ? 6.021 8.616 8.309 1.00 97.31 109 ASN A 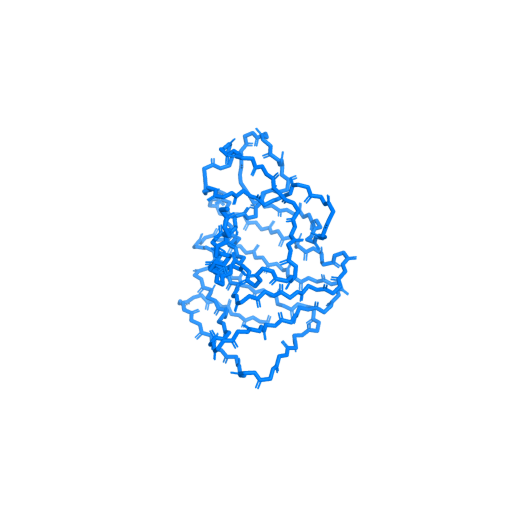O 1
ATOM 760 N N . GLY A 1 110 ? 4.784 7.429 6.847 1.00 96.31 110 GLY A N 1
ATOM 761 C CA . GLY A 1 110 ? 4.112 8.526 6.150 1.00 96.31 110 GLY A CA 1
ATOM 762 C C . GLY A 1 110 ? 2.628 8.624 6.527 1.00 96.31 110 GLY A C 1
ATOM 763 O O . GLY A 1 110 ? 2.242 8.339 7.660 1.00 96.31 110 GLY A O 1
ATOM 764 N N . VAL A 1 111 ? 1.780 9.003 5.573 1.00 98.06 111 VAL A N 1
ATOM 765 C CA . VAL A 1 111 ? 0.326 9.117 5.767 1.00 98.06 111 VAL A CA 1
ATOM 766 C C . VAL A 1 111 ? -0.391 8.000 5.016 1.00 98.06 111 VAL A C 1
ATOM 768 O O . VAL A 1 111 ? -0.212 7.838 3.810 1.00 98.06 111 VAL A O 1
ATOM 771 N N . ALA A 1 112 ? -1.229 7.244 5.721 1.00 98.19 112 ALA A N 1
ATOM 772 C CA . ALA A 1 112 ? -2.119 6.256 5.125 1.00 98.19 112 ALA A CA 1
ATOM 773 C C . ALA A 1 112 ? -3.577 6.686 5.279 1.00 98.19 112 ALA A C 1
ATOM 775 O O . ALA A 1 112 ? -3.998 7.055 6.376 1.00 98.19 112 ALA A O 1
ATOM 776 N N . THR A 1 113 ? -4.354 6.550 4.211 1.00 98.44 113 THR A N 1
ATOM 777 C CA . THR A 1 113 ? -5.816 6.621 4.253 1.00 98.44 113 THR A CA 1
ATOM 778 C C . THR A 1 113 ? -6.387 5.312 3.724 1.00 98.44 113 THR A C 1
ATOM 780 O O . THR A 1 113 ? -6.106 4.933 2.588 1.00 98.44 113 THR A O 1
ATOM 783 N N . ILE A 1 114 ? -7.173 4.598 4.524 1.00 98.12 114 ILE A N 1
ATOM 784 C CA . ILE A 1 114 ? -7.820 3.348 4.113 1.00 98.12 114 ILE A CA 1
ATOM 785 C C . ILE A 1 114 ? -9.300 3.631 3.859 1.00 98.12 114 ILE A C 1
ATOM 787 O O . ILE A 1 114 ? -10.145 3.501 4.734 1.00 98.12 114 ILE A O 1
ATOM 791 N N . SER A 1 115 ? -9.618 3.974 2.612 1.00 98.19 115 SER A N 1
ATOM 792 C CA . SER A 1 115 ? -10.995 4.160 2.125 1.00 98.19 115 SER A CA 1
ATOM 793 C C . SER A 1 115 ? -11.641 2.852 1.641 1.00 98.19 115 SER A C 1
ATOM 795 O O . SER A 1 115 ? -12.676 2.868 0.979 1.00 98.19 115 SER A O 1
ATOM 797 N N . SER A 1 116 ? -10.999 1.718 1.919 1.00 97.81 116 SER A N 1
ATOM 798 C CA . SER A 1 116 ? -11.466 0.360 1.624 1.00 97.81 116 SER A CA 1
ATOM 799 C C . SER A 1 116 ? -12.133 -0.257 2.850 1.00 97.81 116 SER A C 1
ATOM 801 O O . SER A 1 116 ? -11.885 0.171 3.976 1.00 97.81 116 SER A O 1
ATOM 803 N N . ILE A 1 117 ? -12.915 -1.323 2.661 1.00 97.56 117 ILE A N 1
ATOM 804 C CA . ILE A 1 117 ? -13.322 -2.154 3.803 1.00 97.56 117 ILE A CA 1
ATOM 805 C C . ILE A 1 117 ? -12.056 -2.800 4.371 1.00 97.56 117 ILE A C 1
ATOM 807 O O . ILE A 1 117 ? -11.359 -3.511 3.646 1.00 97.56 117 ILE A O 1
ATOM 811 N N . LEU A 1 118 ? -11.767 -2.560 5.649 1.00 96.06 118 LEU A N 1
ATOM 812 C CA . LEU A 1 118 ? -10.683 -3.221 6.370 1.00 96.06 118 LEU A CA 1
ATOM 813 C C . LEU A 1 118 ? -11.249 -4.404 7.166 1.00 96.06 118 LEU A C 1
ATOM 815 O O . LEU A 1 118 ? -12.074 -4.216 8.058 1.00 96.06 118 LEU A O 1
ATOM 819 N N . ALA A 1 119 ? -10.819 -5.618 6.830 1.00 96.00 119 ALA A N 1
ATOM 820 C CA . ALA A 1 119 ? -11.258 -6.867 7.448 1.00 96.00 119 ALA A CA 1
ATOM 821 C C . ALA A 1 119 ? -10.091 -7.618 8.112 1.00 96.00 119 ALA A C 1
ATOM 823 O O . ALA A 1 119 ? -8.921 -7.344 7.845 1.00 96.00 119 ALA A O 1
ATOM 824 N N . GLY A 1 120 ? -10.416 -8.590 8.966 1.00 92.31 120 GLY A N 1
ATOM 825 C CA . GLY A 1 120 ? -9.451 -9.418 9.695 1.00 92.31 120 GLY A CA 1
ATOM 826 C C . GLY A 1 120 ? -9.955 -9.762 11.096 1.00 92.31 120 GLY A C 1
ATOM 827 O O . GLY A 1 120 ? -10.723 -9.007 11.687 1.00 92.31 120 GLY A O 1
ATOM 828 N N . THR A 1 121 ? -9.548 -10.914 11.632 1.00 88.12 121 THR A N 1
ATOM 829 C CA . THR A 1 121 ? -9.996 -11.397 12.956 1.00 88.12 121 THR A CA 1
ATOM 830 C C . THR A 1 121 ? -8.889 -11.425 14.006 1.00 88.12 121 THR A C 1
ATOM 832 O O . THR A 1 121 ? -9.183 -11.584 15.185 1.00 88.12 121 THR A O 1
ATOM 835 N N . ALA A 1 122 ? -7.626 -11.256 13.609 1.00 88.31 122 ALA A N 1
ATOM 836 C CA . ALA A 1 122 ? -6.465 -11.304 14.504 1.00 88.31 122 ALA A CA 1
ATOM 837 C C . ALA A 1 122 ? -6.158 -9.954 15.194 1.00 88.31 122 ALA A C 1
ATOM 839 O O . ALA A 1 122 ? -5.102 -9.787 15.799 1.00 88.31 122 ALA A O 1
ATOM 840 N N . GLY A 1 123 ? -7.090 -8.996 15.125 1.00 87.69 123 GLY A N 1
ATOM 841 C CA . GLY A 1 123 ? -6.892 -7.628 15.601 1.00 87.69 123 GLY A CA 1
ATOM 842 C C . GLY A 1 123 ? -6.020 -6.790 14.661 1.00 87.69 123 GLY A C 1
ATOM 843 O O . GLY A 1 123 ? -5.339 -7.311 13.782 1.00 87.69 123 GLY A O 1
ATOM 844 N N . LEU A 1 124 ? -6.068 -5.469 14.834 1.00 90.12 124 LEU A N 1
ATOM 845 C CA . LEU A 1 124 ? -5.263 -4.521 14.066 1.00 90.12 124 LEU A CA 1
ATOM 846 C C . LEU A 1 124 ? -4.237 -3.861 14.984 1.00 90.12 124 LEU A C 1
ATOM 848 O O . LEU A 1 124 ? -4.610 -3.179 15.938 1.00 90.12 124 LEU A O 1
ATOM 852 N N . THR A 1 125 ? -2.955 -3.991 14.645 1.00 95.19 125 THR A N 1
ATOM 853 C CA . THR A 1 125 ? -1.898 -3.171 15.245 1.00 95.19 125 THR A CA 1
ATOM 854 C C . THR A 1 125 ? -1.583 -1.990 14.334 1.00 95.19 125 THR A C 1
ATOM 856 O O . THR A 1 125 ? -1.278 -2.168 13.157 1.00 95.19 125 THR A O 1
ATOM 859 N N . LYS A 1 126 ? -1.617 -0.771 14.877 1.00 95.50 126 LYS A N 1
ATOM 860 C CA . LYS A 1 126 ? -1.075 0.422 14.215 1.00 95.50 126 LYS A CA 1
ATOM 861 C C . LYS A 1 126 ? 0.315 0.717 14.775 1.00 95.50 126 LYS A C 1
ATOM 863 O O . LYS A 1 126 ? 0.455 0.943 15.973 1.00 95.50 126 LYS A O 1
ATOM 868 N N . ALA A 1 127 ? 1.319 0.764 13.905 1.00 97.12 127 ALA A N 1
ATOM 869 C CA . ALA A 1 127 ? 2.695 1.128 14.240 1.00 97.12 127 ALA A CA 1
ATOM 870 C C . ALA A 1 127 ? 3.181 2.335 13.415 1.00 97.12 127 ALA A C 1
ATOM 872 O O . ALA A 1 127 ? 2.506 2.788 12.486 1.00 97.12 127 ALA A O 1
ATOM 873 N N . GLY A 1 128 ? 4.358 2.862 13.755 1.00 96.88 128 GLY A N 1
ATOM 874 C CA . GLY A 1 128 ? 4.960 4.022 13.092 1.00 96.88 128 GLY A CA 1
ATOM 875 C C . GLY A 1 128 ? 4.374 5.366 13.544 1.00 96.88 128 GLY A C 1
ATOM 876 O O . GLY A 1 128 ? 3.246 5.444 14.038 1.00 96.88 128 GLY A O 1
ATOM 877 N N . ALA A 1 129 ? 5.175 6.424 13.396 1.00 95.69 129 ALA A N 1
ATOM 878 C CA . ALA A 1 129 ? 4.870 7.773 13.888 1.00 95.69 129 ALA A CA 1
ATOM 879 C C . ALA A 1 129 ? 3.898 8.569 12.996 1.00 95.69 129 ALA A C 1
ATOM 881 O O . ALA A 1 129 ? 3.458 9.652 13.371 1.00 95.69 129 ALA A O 1
ATOM 882 N N . GLY A 1 130 ? 3.592 8.052 11.809 1.00 96.50 130 GLY A N 1
ATOM 883 C CA . GLY A 1 130 ? 2.703 8.675 10.846 1.00 96.50 130 GLY A CA 1
ATOM 884 C C . GLY A 1 130 ? 1.222 8.465 11.156 1.00 96.50 130 GLY A C 1
ATOM 885 O O . GLY A 1 130 ? 0.829 7.763 12.096 1.00 96.50 130 GLY A O 1
ATOM 886 N N . THR A 1 131 ? 0.378 9.049 10.311 1.00 97.25 131 THR A N 1
ATOM 887 C CA . THR A 1 131 ? -1.081 9.021 10.462 1.00 97.25 131 THR A CA 1
ATOM 888 C C . THR A 1 131 ? -1.687 7.824 9.733 1.00 97.25 131 THR A C 1
ATOM 890 O O . THR A 1 131 ? -1.215 7.433 8.665 1.00 97.25 131 THR A O 1
ATOM 893 N N . LEU A 1 132 ? -2.724 7.240 10.328 1.00 97.12 132 LEU A N 1
ATOM 894 C CA . LEU A 1 132 ? -3.656 6.323 9.678 1.00 97.12 132 LEU A CA 1
ATOM 895 C C . LEU A 1 132 ? -5.051 6.938 9.811 1.00 97.12 132 LEU A C 1
ATOM 897 O O . LEU A 1 132 ? -5.429 7.334 10.915 1.00 97.12 132 LEU A O 1
ATOM 901 N N . THR A 1 133 ? -5.772 7.058 8.701 1.00 95.75 133 THR A N 1
ATOM 902 C CA . THR A 1 133 ? -7.152 7.561 8.639 1.00 95.75 133 THR A CA 1
ATOM 903 C C . THR A 1 133 ? -8.042 6.562 7.929 1.00 95.75 133 THR A C 1
ATOM 905 O O . THR A 1 133 ? -7.581 5.992 6.913 1.00 95.75 133 THR A O 1
#

Sequence (133 aa):
MTLATGPAATADRNWDPNGTAAGTGGTGTWDVSSNRWSPNSDGVSGPYTPWSNAALDNAIFGGASGTIATVTLGAPITANSLTINTNTTYTVTGSTLTLAGATPTITTNGVATISSILAGTAGLTKAGAGTLT

Radius of gyration: 14.27 Å; chains: 1; bounding box: 29×50×31 Å

Secondary structure (DSSP, 8-state):
-----------EEEE-TTTTSS----SEEE-SSS--EESSTTSS----B---TTTTPEEEE--STTEEEEEEESS-EEESEEEE-TTEEEEEESSEEEE-SSS-EEEESSEEEE-SEEE-SS--EEESSSEE-